Protein AF-A0A954LQG8-F1 (afdb_monomer_lite)

pLDDT: mean 88.17, std 13.62, range [34.66, 97.75]

Radius of gyration: 17.85 Å; chains: 1; bounding box: 44×26×46 Å

Sequence (98 aa):
KLLAVPELRARYLANVREIAEESLDWKTLGPQIAKMRKQILTDVKADTRKLASFDEFLAATATSPPEKEQSRHMPLRTFAEKRRAYLLKAVDQKPTQK

Foldseek 3Di:
DQCVDPVSVLVVLVVLLCCLVPVLPCVRVLVVLVVVCVVCLVVLQPDPPDPDDSVLVCQQSPSDPDPDPPRPDDRSNNCSVVVSVVSVVVSPPDDPDD

Secondary structure (DSSP, 8-state):
-GGGSHHHHHHHHHHHHHIIIIIS-HHHHHHHHHHHHHHHHHHHHH-SS-SS-HHHHHHHT-SSPPSS---SS--HHHHHHHHHHHHHHHHHS-----

Structure (mmCIF, N/CA/C/O backbone):
data_AF-A0A954LQG8-F1
#
_entry.id   AF-A0A954LQG8-F1
#
loop_
_atom_site.group_PDB
_atom_site.id
_atom_site.type_symbol
_atom_site.label_atom_id
_atom_site.label_alt_id
_atom_site.label_comp_id
_atom_site.label_asym_id
_atom_site.label_entity_id
_atom_site.label_seq_id
_atom_site.pdbx_PDB_ins_code
_atom_site.Cartn_x
_atom_site.Cartn_y
_atom_site.Cartn_z
_atom_site.occupancy
_atom_site.B_iso_or_equiv
_atom_site.auth_seq_id
_atom_site.auth_comp_id
_atom_site.auth_asym_id
_atom_site.auth_atom_id
_atom_site.pdbx_PDB_model_num
ATOM 1 N N . LYS A 1 1 ? -18.159 -15.945 18.632 1.00 76.81 1 LYS A N 1
ATOM 2 C CA . LYS A 1 1 ? -18.095 -14.761 17.733 1.00 76.81 1 LYS A CA 1
ATOM 3 C C . LYS A 1 1 ? -17.238 -13.686 18.406 1.00 76.81 1 LYS A C 1
ATOM 5 O O . LYS A 1 1 ? -17.694 -13.133 19.392 1.00 76.81 1 LYS A O 1
ATOM 10 N N . LEU A 1 2 ? -16.021 -13.409 17.919 1.00 87.56 2 LEU A N 1
ATOM 11 C CA . LEU A 1 2 ? -15.086 -12.465 18.564 1.00 87.56 2 LEU A CA 1
ATOM 12 C C . LEU A 1 2 ? -15.599 -11.012 18.523 1.00 87.56 2 LEU A C 1
ATOM 14 O O . LEU A 1 2 ? -15.651 -10.336 19.539 1.00 87.56 2 LEU A O 1
ATOM 18 N N . LEU A 1 3 ? -16.077 -10.568 17.356 1.00 91.44 3 LEU A N 1
ATOM 19 C CA . LEU A 1 3 ? -16.569 -9.199 17.135 1.00 91.44 3 LEU A CA 1
ATOM 20 C C . LEU A 1 3 ? -17.959 -8.919 17.734 1.00 91.44 3 LEU A C 1
ATOM 22 O O . LEU A 1 3 ? -18.466 -7.807 17.608 1.00 91.44 3 LEU A O 1
ATOM 26 N N . ALA A 1 4 ? -18.591 -9.921 18.351 1.00 93.25 4 ALA A N 1
ATOM 27 C CA . ALA A 1 4 ? -19.833 -9.732 19.098 1.00 93.25 4 ALA A CA 1
ATOM 28 C C . ALA A 1 4 ? -19.572 -9.187 20.513 1.00 93.25 4 ALA A C 1
ATOM 30 O O . ALA A 1 4 ? -20.465 -8.588 21.101 1.00 93.25 4 ALA A O 1
ATOM 31 N N . VAL A 1 5 ? -18.356 -9.371 21.045 1.00 95.62 5 VAL A N 1
ATOM 32 C CA . VAL A 1 5 ? -17.941 -8.813 22.336 1.0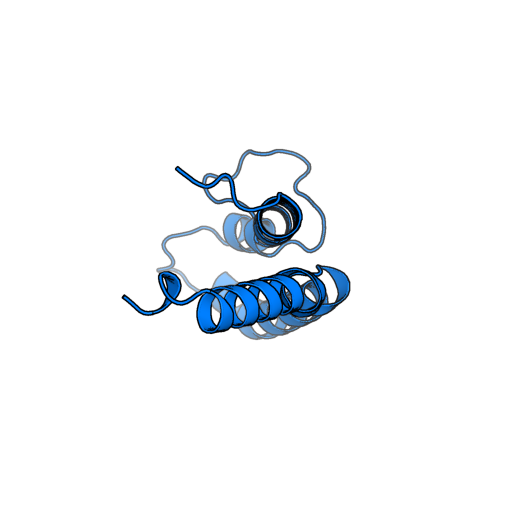0 95.62 5 VAL A CA 1
ATOM 33 C C . VAL A 1 5 ? -17.546 -7.343 22.126 1.00 95.62 5 VAL A C 1
ATOM 35 O O . VAL A 1 5 ? -16.638 -7.088 21.326 1.00 95.62 5 VAL A O 1
ATOM 38 N N . PRO A 1 6 ? -18.185 -6.371 22.812 1.00 92.81 6 PRO A N 1
ATOM 39 C CA . PRO A 1 6 ? -17.956 -4.943 22.573 1.00 92.81 6 PRO A CA 1
ATOM 40 C C . PRO A 1 6 ? -16.492 -4.512 22.707 1.00 92.81 6 PRO A C 1
ATOM 42 O O . PRO A 1 6 ? -15.983 -3.794 21.849 1.00 92.81 6 PRO A O 1
ATOM 45 N N . GLU A 1 7 ? -15.794 -5.006 23.729 1.00 92.88 7 GLU A N 1
ATOM 46 C CA . GLU A 1 7 ? -14.389 -4.669 23.991 1.00 92.88 7 GLU A CA 1
ATOM 47 C C . GLU A 1 7 ? -13.456 -5.175 22.882 1.00 92.88 7 GLU A C 1
ATOM 49 O O . GLU A 1 7 ? -12.608 -4.439 22.375 1.00 92.88 7 GLU A O 1
ATOM 54 N N . LEU A 1 8 ? -13.653 -6.419 22.434 1.00 94.75 8 LEU A N 1
ATOM 55 C CA . LEU A 1 8 ? -12.852 -7.010 21.358 1.00 94.75 8 LEU A CA 1
ATOM 56 C C . LEU A 1 8 ? -13.133 -6.338 20.013 1.00 94.75 8 LEU A C 1
ATOM 58 O O . LEU A 1 8 ? -12.219 -6.154 19.207 1.00 94.75 8 LEU A O 1
ATOM 62 N N . ARG A 1 9 ? -14.383 -5.925 19.777 1.00 93.44 9 ARG A N 1
ATOM 63 C CA . ARG A 1 9 ? -14.748 -5.129 18.603 1.00 93.44 9 ARG A CA 1
ATOM 64 C C . ARG A 1 9 ? -14.076 -3.756 18.627 1.00 93.44 9 ARG A C 1
ATOM 66 O O . ARG A 1 9 ? -13.555 -3.339 17.596 1.00 93.44 9 ARG A O 1
ATOM 73 N N . ALA A 1 10 ? -14.071 -3.073 19.771 1.00 93.06 10 ALA A N 1
ATOM 74 C CA . ALA A 1 10 ? -13.415 -1.776 19.915 1.00 93.06 10 ALA A CA 1
ATOM 75 C C . ALA A 1 10 ? -11.909 -1.882 19.631 1.00 93.06 10 ALA A C 1
ATOM 77 O O . ALA A 1 10 ? -11.383 -1.118 18.822 1.00 93.06 10 ALA A O 1
ATOM 78 N N . ARG A 1 11 ? -11.240 -2.895 20.199 1.00 94.94 11 ARG A N 1
ATOM 79 C CA . ARG A 1 11 ? -9.816 -3.159 19.939 1.00 94.94 11 ARG A CA 1
ATOM 80 C C . ARG A 1 11 ? -9.535 -3.464 18.467 1.00 94.94 11 ARG A C 1
ATOM 82 O O . ARG A 1 11 ? -8.571 -2.956 17.908 1.00 94.94 11 ARG A O 1
ATOM 89 N N . TYR A 1 12 ? -10.388 -4.255 17.819 1.00 95.62 12 TYR A N 1
ATOM 90 C CA . TYR A 1 12 ? -10.261 -4.526 16.387 1.00 95.62 12 TYR A CA 1
ATOM 91 C C . TYR A 1 12 ? -10.358 -3.243 15.548 1.00 95.62 12 TYR A C 1
ATOM 93 O O . TYR A 1 12 ? -9.531 -3.026 14.667 1.00 95.62 12 TYR A O 1
ATOM 101 N N . LEU A 1 13 ? -11.339 -2.380 15.831 1.00 95.38 13 LEU A N 1
ATOM 102 C CA . LEU A 1 13 ? -11.513 -1.121 15.102 1.00 95.38 13 LEU A CA 1
ATOM 103 C C . LEU A 1 13 ? -10.354 -0.142 15.336 1.00 95.38 13 LEU A C 1
ATOM 105 O O . LEU A 1 13 ? -9.977 0.559 14.400 1.00 95.38 13 LEU A O 1
ATOM 109 N N . ALA A 1 14 ? -9.753 -0.139 16.530 1.00 95.25 14 ALA A N 1
ATOM 110 C CA . ALA A 1 14 ? -8.528 0.615 16.800 1.00 95.25 14 ALA A CA 1
ATOM 111 C C . ALA A 1 14 ? -7.363 0.141 15.911 1.00 95.25 14 ALA A C 1
ATOM 113 O O . ALA A 1 14 ? -6.756 0.957 15.227 1.00 95.25 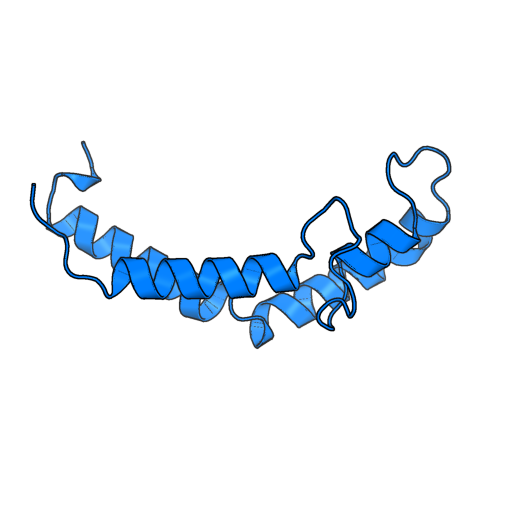14 ALA A O 1
ATOM 114 N N . ASN A 1 15 ? -7.133 -1.173 15.808 1.00 96.50 15 ASN A N 1
ATOM 115 C CA . ASN A 1 15 ? -6.096 -1.716 14.920 1.00 96.50 15 ASN A CA 1
ATOM 116 C C . ASN A 1 15 ? -6.376 -1.388 13.439 1.00 96.50 15 ASN A C 1
ATOM 118 O O . ASN A 1 15 ? -5.466 -1.096 12.670 1.00 96.50 15 ASN A O 1
ATOM 122 N N . VAL A 1 16 ? -7.644 -1.439 13.010 1.00 96.44 16 VAL A N 1
ATOM 123 C CA . VAL A 1 16 ? -8.024 -1.074 11.631 1.00 96.44 16 VAL A CA 1
ATOM 124 C C . VAL A 1 16 ? -7.734 0.399 11.349 1.00 96.44 16 VAL A C 1
ATOM 126 O O . VAL A 1 16 ? -7.299 0.728 10.243 1.00 96.44 16 VAL A O 1
ATOM 129 N N . ARG A 1 17 ? -7.961 1.274 12.334 1.00 96.31 17 ARG A N 1
ATOM 130 C CA . ARG A 1 17 ? -7.618 2.694 12.248 1.00 96.31 17 ARG A CA 1
ATOM 131 C C . ARG A 1 17 ? -6.118 2.891 12.065 1.00 96.31 17 ARG A C 1
ATOM 133 O O . ARG A 1 17 ? -5.729 3.547 11.110 1.00 96.31 17 ARG A O 1
ATOM 140 N N . GLU A 1 18 ? -5.308 2.256 12.906 1.00 97.06 18 GLU A N 1
ATOM 141 C CA . GLU A 1 18 ? -3.842 2.305 12.840 1.00 97.06 18 GLU A CA 1
ATOM 142 C C . GLU A 1 18 ? -3.325 1.846 11.467 1.00 97.06 18 GLU A C 1
ATOM 144 O O . GLU A 1 18 ? -2.558 2.546 10.811 1.00 97.06 18 GLU A O 1
ATOM 149 N N . ILE A 1 19 ? -3.843 0.730 10.941 1.00 96.31 19 ILE A N 1
ATOM 150 C CA . ILE A 1 19 ? -3.504 0.260 9.588 1.00 96.31 19 ILE A CA 1
ATOM 151 C C . ILE A 1 19 ? -3.856 1.314 8.527 1.00 96.31 19 ILE A C 1
ATOM 153 O O . ILE A 1 19 ? -3.084 1.538 7.592 1.00 96.31 19 ILE A O 1
ATOM 157 N N . ALA A 1 20 ? -5.021 1.956 8.635 1.00 96.69 20 ALA A N 1
ATOM 158 C CA . ALA A 1 20 ? -5.441 2.972 7.675 1.00 96.69 20 ALA A CA 1
ATOM 159 C C . ALA A 1 20 ? -4.604 4.260 7.773 1.00 96.69 20 ALA A C 1
ATOM 161 O O . ALA A 1 20 ? -4.306 4.875 6.746 1.00 96.69 20 ALA A O 1
ATOM 162 N N . GLU A 1 21 ? -4.233 4.675 8.981 1.00 95.88 21 GLU A N 1
ATOM 163 C CA . GLU A 1 21 ? -3.481 5.905 9.236 1.00 95.88 21 GLU A CA 1
ATOM 164 C C . GLU A 1 21 ? -1.993 5.749 8.918 1.00 95.88 21 GLU A C 1
ATOM 166 O O . GLU A 1 21 ? -1.429 6.646 8.296 1.00 95.88 21 GLU A O 1
ATOM 171 N N . GLU A 1 22 ? -1.386 4.613 9.263 1.00 95.25 22 GLU A N 1
ATOM 172 C CA . GLU A 1 22 ? 0.067 4.429 9.209 1.00 95.25 22 GLU A CA 1
ATOM 173 C C . GLU A 1 22 ? 0.523 3.536 8.051 1.00 95.25 22 GLU A C 1
ATOM 175 O O . GLU A 1 22 ? 1.470 3.868 7.334 1.00 95.25 22 GLU A O 1
ATOM 180 N N . SER A 1 23 ? -0.149 2.399 7.840 1.00 94.62 23 SER A N 1
ATOM 181 C CA . SER A 1 23 ? 0.288 1.396 6.853 1.00 94.62 23 SER A CA 1
ATOM 182 C C . SER A 1 23 ? -0.203 1.692 5.435 1.00 94.62 23 SER A C 1
ATOM 184 O O . SER A 1 23 ? 0.488 1.384 4.465 1.00 94.62 23 SER A O 1
ATOM 186 N N . LEU A 1 24 ? -1.404 2.266 5.297 1.00 96.38 24 LEU A N 1
ATOM 187 C CA . LEU A 1 24 ? -1.998 2.619 4.000 1.00 96.38 24 LEU A CA 1
ATOM 188 C C . LEU A 1 24 ? -1.767 4.081 3.592 1.00 96.38 24 LEU A C 1
ATOM 190 O O . LEU A 1 24 ? -2.229 4.482 2.521 1.00 96.38 24 LEU A O 1
ATOM 194 N N . ASP A 1 25 ? -1.074 4.887 4.402 1.00 95.81 25 ASP A N 1
ATOM 195 C CA . ASP A 1 25 ? -0.640 6.212 3.959 1.00 95.81 25 ASP A CA 1
ATOM 196 C C . ASP A 1 25 ? 0.365 6.065 2.808 1.00 95.81 25 ASP A C 1
ATOM 198 O O . ASP A 1 25 ? 1.377 5.371 2.896 1.00 95.81 25 ASP A O 1
ATOM 202 N N . TRP A 1 26 ? 0.105 6.747 1.693 1.00 95.00 26 TRP A N 1
ATOM 203 C CA . TRP A 1 26 ? 1.002 6.717 0.546 1.00 95.00 26 TRP A CA 1
ATOM 204 C C . TRP A 1 26 ? 2.388 7.286 0.864 1.00 95.00 26 TRP A C 1
ATOM 206 O O . TRP A 1 26 ? 3.373 6.897 0.232 1.00 95.00 26 TRP A O 1
ATOM 216 N N . LYS A 1 27 ? 2.493 8.172 1.861 1.00 94.56 27 LYS A N 1
ATOM 217 C CA . LYS A 1 27 ? 3.782 8.709 2.315 1.00 94.56 27 LYS A CA 1
ATOM 218 C C . LYS A 1 27 ? 4.700 7.623 2.881 1.00 94.56 27 LYS A C 1
ATOM 220 O O . LYS A 1 27 ? 5.913 7.729 2.713 1.00 94.56 27 LYS A O 1
ATOM 225 N N . THR A 1 28 ? 4.145 6.587 3.510 1.00 94.38 28 THR A N 1
ATOM 226 C CA . THR A 1 28 ? 4.906 5.464 4.079 1.00 94.38 28 THR A CA 1
ATOM 227 C C . THR A 1 28 ? 5.023 4.312 3.079 1.00 94.38 28 THR A C 1
ATOM 229 O O . THR A 1 28 ? 6.118 3.789 2.853 1.00 94.38 28 THR A O 1
ATOM 232 N N . LEU A 1 29 ? 3.920 3.957 2.416 1.00 95.38 29 LEU A N 1
ATOM 233 C CA . LEU A 1 29 ? 3.842 2.815 1.504 1.00 95.38 29 LEU A CA 1
ATOM 234 C C . LEU A 1 29 ? 4.524 3.073 0.148 1.00 95.38 29 LEU A C 1
ATOM 236 O O . LEU A 1 29 ? 5.190 2.188 -0.396 1.00 95.38 29 LEU A O 1
ATOM 240 N N . GLY A 1 30 ? 4.398 4.286 -0.395 1.00 95.19 30 GLY A N 1
ATOM 241 C CA . GLY A 1 30 ? 4.922 4.659 -1.712 1.00 95.19 30 GLY A CA 1
ATOM 242 C C . GLY A 1 30 ? 6.435 4.438 -1.863 1.00 95.19 30 GLY A C 1
ATOM 243 O O . GLY A 1 30 ? 6.850 3.777 -2.821 1.00 95.19 30 GLY A O 1
ATOM 244 N N . PRO A 1 31 ? 7.281 4.910 -0.924 1.00 96.00 31 PRO A N 1
ATOM 245 C CA . PRO A 1 31 ? 8.723 4.657 -0.957 1.00 96.00 31 PRO A CA 1
ATOM 246 C C . PRO A 1 31 ? 9.094 3.167 -0.927 1.00 96.00 31 PRO A C 1
ATOM 248 O O . PRO A 1 31 ? 10.035 2.755 -1.609 1.00 96.00 31 PRO A O 1
ATOM 251 N N . GLN A 1 32 ? 8.348 2.344 -0.182 1.00 96.00 32 GLN A N 1
ATOM 252 C CA . GLN A 1 32 ? 8.590 0.899 -0.111 1.00 96.00 32 GLN A CA 1
ATOM 253 C C . GLN A 1 32 ? 8.280 0.221 -1.449 1.00 96.00 32 GLN A C 1
ATOM 255 O O . GLN A 1 32 ? 9.101 -0.546 -1.953 1.00 96.00 32 GLN A O 1
ATOM 260 N N . ILE A 1 33 ? 7.149 0.564 -2.074 1.00 96.12 33 ILE A N 1
ATOM 261 C CA . ILE A 1 33 ? 6.794 0.072 -3.414 1.00 96.12 33 ILE A CA 1
ATOM 262 C C . ILE A 1 33 ? 7.850 0.497 -4.436 1.00 96.12 33 ILE A C 1
ATOM 264 O O . ILE A 1 33 ? 8.296 -0.330 -5.230 1.00 96.12 33 ILE A O 1
ATOM 268 N N . ALA A 1 34 ? 8.299 1.754 -4.404 1.00 95.88 34 ALA A N 1
ATOM 269 C CA . ALA A 1 34 ? 9.332 2.244 -5.314 1.00 95.88 34 ALA A CA 1
ATOM 270 C C . ALA A 1 34 ? 10.658 1.479 -5.151 1.00 95.88 34 ALA A C 1
ATOM 272 O O . ALA A 1 34 ? 11.293 1.122 -6.147 1.00 95.88 34 ALA A O 1
ATOM 273 N N . LYS A 1 35 ? 11.051 1.174 -3.906 1.00 96.88 35 LYS A N 1
ATOM 274 C CA . LYS A 1 35 ? 12.229 0.351 -3.604 1.00 96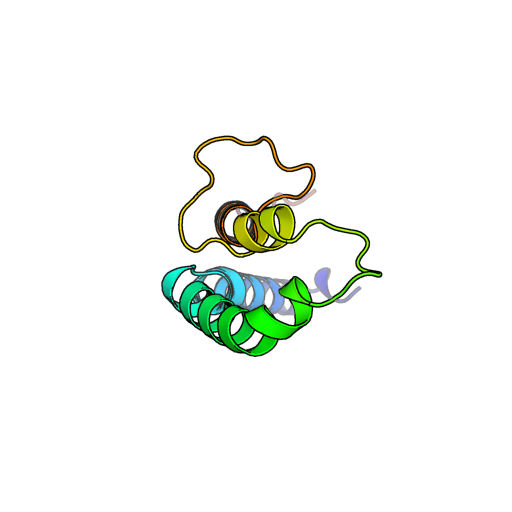.88 35 LYS A CA 1
ATOM 275 C C . LYS A 1 35 ? 12.088 -1.059 -4.183 1.00 96.88 35 LYS A C 1
ATOM 277 O O . LYS A 1 35 ? 12.967 -1.481 -4.930 1.00 96.88 35 LYS A O 1
ATOM 282 N N . MET A 1 36 ? 10.982 -1.751 -3.903 1.00 96.94 36 MET A N 1
ATOM 283 C CA . MET A 1 36 ? 10.737 -3.110 -4.411 1.00 96.94 36 MET A CA 1
ATOM 284 C C . MET A 1 36 ? 10.674 -3.137 -5.940 1.00 96.94 36 MET A C 1
ATOM 286 O O . MET A 1 36 ? 11.325 -3.964 -6.574 1.00 96.94 36 MET A O 1
ATOM 290 N N . ARG A 1 37 ? 9.966 -2.173 -6.545 1.00 95.69 37 ARG A N 1
ATOM 291 C CA . ARG A 1 37 ? 9.894 -1.991 -8.000 1.00 95.69 37 ARG A CA 1
ATOM 292 C C . ARG A 1 37 ? 11.286 -1.874 -8.606 1.00 95.69 37 ARG A C 1
ATOM 294 O O . ARG A 1 37 ? 11.554 -2.523 -9.609 1.00 95.69 37 ARG A O 1
ATOM 301 N N . LYS A 1 38 ? 12.167 -1.065 -8.009 1.00 96.75 38 LYS A N 1
ATOM 302 C CA . LYS A 1 38 ? 13.541 -0.883 -8.496 1.00 96.75 38 LYS A CA 1
ATOM 303 C C . LYS A 1 38 ? 14.334 -2.191 -8.477 1.00 96.75 38 LYS A C 1
ATOM 305 O O . LYS A 1 38 ? 15.118 -2.411 -9.392 1.00 96.75 38 LYS A O 1
ATOM 310 N N . GLN A 1 39 ? 14.129 -3.038 -7.467 1.00 97.75 39 GLN A N 1
ATOM 311 C CA . GLN A 1 39 ? 14.865 -4.297 -7.318 1.00 97.75 39 GLN A CA 1
ATOM 312 C C . GLN A 1 39 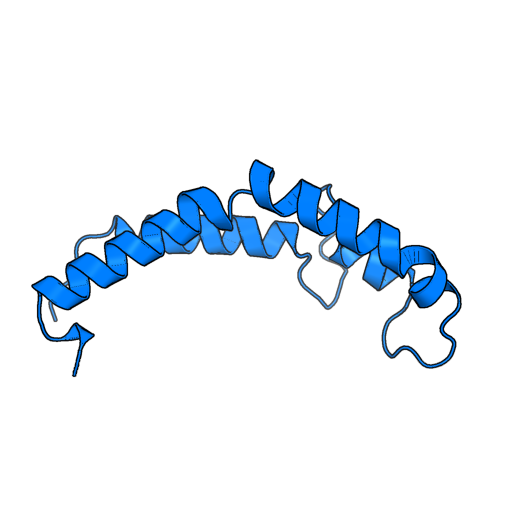? 14.525 -5.321 -8.407 1.00 97.75 39 GLN A C 1
ATOM 314 O O . GLN A 1 39 ? 15.422 -6.028 -8.842 1.00 97.75 39 GLN A O 1
ATOM 319 N N . ILE A 1 40 ? 13.270 -5.376 -8.865 1.00 96.31 40 ILE A N 1
ATOM 320 C CA . ILE A 1 40 ? 12.808 -6.379 -9.846 1.00 96.31 40 ILE A CA 1
ATOM 321 C C . ILE A 1 40 ? 12.617 -5.817 -11.262 1.00 96.31 40 ILE A C 1
ATOM 323 O O . ILE A 1 40 ? 12.192 -6.533 -12.165 1.00 96.31 40 ILE A O 1
ATOM 327 N N . LEU A 1 41 ? 12.887 -4.525 -11.476 1.00 95.81 41 LEU A N 1
ATOM 328 C CA . LEU A 1 41 ? 12.558 -3.826 -12.723 1.00 95.81 41 LEU A CA 1
ATOM 329 C C . LEU A 1 41 ? 13.192 -4.490 -13.953 1.00 95.81 41 LEU A C 1
ATOM 331 O O . LEU A 1 41 ? 12.535 -4.653 -14.981 1.00 95.81 41 LEU A O 1
ATOM 335 N N . THR A 1 42 ? 14.474 -4.842 -13.850 1.00 96.25 42 THR A N 1
ATOM 336 C CA . THR A 1 42 ? 15.241 -5.465 -14.936 1.00 96.25 42 THR A CA 1
ATOM 337 C C . THR A 1 42 ? 14.726 -6.859 -15.250 1.00 96.25 42 THR A C 1
ATOM 339 O O . THR A 1 42 ? 14.555 -7.191 -16.422 1.00 96.25 42 THR A O 1
ATOM 342 N N . ASP A 1 43 ? 14.400 -7.625 -14.214 1.00 95.62 43 ASP A N 1
ATOM 343 C CA . ASP A 1 43 ? 13.958 -9.011 -14.336 1.00 95.62 43 ASP A CA 1
ATOM 344 C C . ASP A 1 43 ? 12.572 -9.066 -14.980 1.00 95.62 43 ASP A C 1
ATOM 346 O O . ASP A 1 43 ? 12.363 -9.788 -15.953 1.00 95.62 43 ASP A O 1
ATOM 350 N N . VAL A 1 44 ? 11.649 -8.200 -14.541 1.00 95.50 44 VAL A N 1
ATOM 351 C CA . VAL A 1 44 ? 10.316 -8.076 -15.153 1.00 95.50 44 VAL A CA 1
ATOM 352 C C . VAL A 1 44 ? 10.422 -7.605 -16.605 1.00 95.50 44 VAL A C 1
ATOM 354 O O . VAL A 1 44 ? 9.651 -8.055 -17.454 1.00 95.50 44 VAL A O 1
ATOM 357 N N . LYS A 1 45 ? 11.370 -6.720 -16.942 1.00 95.50 45 LYS A N 1
ATOM 358 C CA . LYS A 1 45 ? 11.573 -6.290 -18.334 1.00 95.50 45 LYS A CA 1
ATOM 359 C C . LYS A 1 45 ? 12.057 -7.445 -19.217 1.00 95.50 45 LYS A C 1
ATOM 361 O O . LYS A 1 45 ? 11.534 -7.599 -20.320 1.00 95.50 45 LYS A O 1
ATOM 366 N N . ALA A 1 46 ? 13.008 -8.239 -18.728 1.00 96.00 46 ALA A N 1
ATOM 367 C CA . ALA A 1 46 ? 13.617 -9.352 -19.457 1.00 96.00 46 ALA A CA 1
ATOM 368 C C . ALA A 1 46 ? 12.729 -10.608 -19.540 1.00 96.00 46 ALA A C 1
ATOM 370 O O . ALA A 1 46 ? 12.928 -11.432 -20.431 1.00 96.00 46 ALA A O 1
ATOM 371 N N . ASP A 1 47 ? 11.748 -10.759 -18.647 1.00 94.75 47 ASP A N 1
ATOM 372 C CA . ASP A 1 47 ? 10.853 -11.918 -18.625 1.00 94.75 47 ASP A CA 1
ATOM 373 C C . ASP A 1 47 ? 10.017 -12.027 -19.917 1.00 94.75 47 ASP A C 1
ATOM 375 O O . ASP A 1 47 ? 9.248 -11.131 -20.263 1.00 94.75 47 ASP A O 1
ATOM 379 N N . THR A 1 48 ? 10.143 -13.142 -20.634 1.00 92.75 48 THR A N 1
ATOM 380 C CA . THR A 1 48 ? 9.403 -13.423 -21.878 1.00 92.75 48 THR A CA 1
ATOM 381 C C . THR A 1 48 ? 8.147 -14.273 -21.665 1.00 92.75 48 THR A C 1
ATOM 383 O O . THR A 1 48 ? 7.391 -14.482 -22.611 1.00 92.75 48 THR A O 1
ATOM 386 N N . ARG A 1 49 ? 7.905 -14.760 -20.441 1.00 92.62 49 ARG A N 1
ATOM 387 C CA . ARG A 1 49 ? 6.774 -15.631 -20.071 1.00 92.62 49 ARG A CA 1
ATOM 388 C C . ARG A 1 49 ? 5.766 -14.971 -19.123 1.00 92.62 49 ARG A C 1
ATOM 390 O O . ARG A 1 49 ? 4.799 -15.619 -18.727 1.00 92.62 49 ARG A O 1
ATOM 397 N N . LYS A 1 50 ? 5.963 -13.701 -18.761 1.00 87.12 50 LYS A N 1
ATOM 398 C CA . LYS A 1 50 ? 5.023 -12.930 -17.934 1.00 87.12 50 LYS A CA 1
ATOM 399 C C . LYS A 1 50 ? 3.642 -12.790 -18.587 1.00 87.12 50 LYS A C 1
ATOM 401 O O . LYS A 1 50 ? 3.522 -12.552 -19.784 1.00 87.12 50 LYS A O 1
ATOM 406 N N . LEU A 1 51 ? 2.598 -12.892 -17.761 1.00 87.19 51 LEU A N 1
ATOM 407 C CA . LEU A 1 51 ? 1.195 -12.757 -18.182 1.00 87.19 51 LEU A CA 1
ATOM 408 C C . LEU A 1 51 ? 0.775 -11.304 -18.452 1.00 87.19 51 LEU A C 1
ATOM 410 O O . LEU A 1 51 ? -0.191 -11.075 -19.172 1.00 87.19 51 LEU A O 1
ATOM 414 N N . ALA A 1 52 ? 1.479 -10.341 -17.856 1.00 86.31 52 ALA A N 1
ATOM 415 C CA . ALA A 1 52 ? 1.239 -8.913 -18.021 1.00 86.31 52 ALA A CA 1
ATOM 416 C C . ALA A 1 52 ? 2.433 -8.254 -18.718 1.00 86.31 52 ALA A C 1
ATOM 418 O O . ALA A 1 52 ? 3.581 -8.675 -18.559 1.00 86.31 52 ALA A O 1
ATOM 419 N N . SER A 1 53 ? 2.168 -7.201 -19.479 1.00 91.00 53 SER A N 1
ATOM 420 C CA . SER A 1 53 ? 3.198 -6.407 -20.143 1.00 91.00 53 SER A CA 1
ATOM 421 C C . SER A 1 53 ? 4.061 -5.627 -19.142 1.00 91.00 53 SER A C 1
ATOM 423 O O . SER A 1 53 ? 3.690 -5.388 -17.990 1.00 91.00 53 SER A O 1
ATOM 425 N N . PHE A 1 54 ? 5.244 -5.197 -19.593 1.00 91.94 54 PHE A N 1
ATOM 426 C CA . PHE A 1 54 ? 6.109 -4.341 -18.780 1.00 91.94 54 PHE A CA 1
ATOM 427 C C . PHE A 1 54 ? 5.447 -2.987 -18.475 1.00 91.94 54 PHE A C 1
ATOM 429 O O . PHE A 1 54 ? 5.546 -2.502 -17.352 1.00 91.94 54 PHE A O 1
ATOM 436 N N . ASP A 1 55 ? 4.711 -2.412 -19.427 1.00 90.88 55 ASP A N 1
ATOM 437 C CA . ASP A 1 55 ? 4.020 -1.133 -19.236 1.00 90.88 55 ASP A CA 1
ATOM 438 C C . ASP A 1 55 ? 2.878 -1.240 -18.216 1.00 90.88 55 ASP A C 1
ATOM 440 O O . ASP A 1 55 ? 2.723 -0.354 -17.373 1.00 90.88 55 ASP A O 1
ATOM 444 N N . GLU A 1 56 ? 2.140 -2.357 -18.200 1.00 90.50 56 GLU A N 1
ATOM 445 C CA . GLU A 1 56 ? 1.143 -2.638 -17.156 1.00 90.50 56 GLU A CA 1
ATOM 446 C C . GLU A 1 56 ? 1.788 -2.726 -15.769 1.00 90.50 56 GLU A C 1
ATOM 448 O O . GLU A 1 56 ? 1.245 -2.189 -14.802 1.00 90.50 56 GLU A O 1
ATOM 453 N N . PHE A 1 57 ? 2.977 -3.327 -15.659 1.00 92.31 57 PHE A N 1
ATOM 454 C CA . PHE A 1 57 ? 3.742 -3.330 -14.410 1.00 92.31 57 PHE A CA 1
ATOM 455 C C . PHE A 1 57 ? 4.152 -1.912 -13.974 1.00 92.31 57 PHE A C 1
ATOM 457 O O . PHE A 1 57 ? 3.992 -1.555 -12.799 1.00 92.31 57 PHE A O 1
ATOM 464 N N . LEU A 1 58 ? 4.650 -1.079 -14.899 1.00 92.44 58 LEU A N 1
ATOM 465 C CA . LEU A 1 58 ? 5.033 0.308 -14.603 1.00 92.44 58 LEU A CA 1
ATOM 466 C C . LEU A 1 58 ? 3.835 1.142 -14.140 1.00 92.44 58 LEU A C 1
ATOM 468 O O . LEU A 1 58 ? 3.983 1.932 -13.203 1.00 92.44 58 LEU A O 1
ATOM 472 N N . ALA A 1 59 ? 2.678 0.951 -14.778 1.00 90.75 59 ALA A N 1
ATOM 473 C CA . ALA A 1 59 ? 1.430 1.628 -14.445 1.00 90.75 59 ALA A CA 1
ATOM 474 C C . ALA A 1 59 ? 0.870 1.165 -13.091 1.00 90.75 59 ALA A C 1
ATOM 476 O O . ALA A 1 59 ? 0.497 1.995 -12.261 1.00 90.75 59 ALA A O 1
ATOM 477 N N . ALA A 1 60 ? 0.865 -0.144 -12.819 1.00 91.38 60 ALA A N 1
ATOM 478 C CA . ALA A 1 60 ? 0.355 -0.700 -11.564 1.00 91.38 60 ALA A CA 1
ATOM 479 C C . ALA A 1 60 ? 1.171 -0.253 -10.336 1.00 91.38 60 ALA A C 1
ATOM 481 O O . ALA A 1 60 ? 0.617 -0.076 -9.248 1.00 91.38 60 ALA A O 1
ATOM 482 N N . THR A 1 61 ? 2.479 -0.042 -10.518 1.00 93.31 61 THR A N 1
ATOM 483 C CA . THR A 1 61 ? 3.442 0.342 -9.469 1.00 93.31 61 THR A CA 1
ATOM 484 C C . THR A 1 61 ? 3.867 1.813 -9.547 1.00 93.31 61 THR A C 1
ATOM 486 O O . THR A 1 61 ? 4.899 2.199 -8.989 1.00 93.31 61 THR A O 1
ATOM 489 N N . ALA A 1 62 ? 3.131 2.645 -10.288 1.00 90.12 62 ALA A N 1
ATOM 490 C CA . ALA A 1 62 ? 3.445 4.059 -10.441 1.00 90.12 62 ALA A CA 1
ATOM 491 C C . ALA A 1 62 ? 3.293 4.824 -9.119 1.00 90.12 62 ALA A C 1
ATOM 493 O O . ALA A 1 62 ? 2.348 4.618 -8.356 1.00 90.12 62 ALA A O 1
ATOM 494 N N . THR A 1 63 ? 4.225 5.747 -8.868 1.00 85.12 63 THR A N 1
ATOM 495 C CA . THR A 1 63 ? 4.142 6.655 -7.717 1.00 85.12 63 THR A CA 1
ATOM 496 C C . THR A 1 63 ? 3.119 7.758 -7.943 1.00 85.12 63 THR A C 1
ATOM 498 O O . THR A 1 63 ? 2.503 8.232 -6.989 1.00 85.12 63 THR A O 1
ATOM 501 N N . SER A 1 64 ? 2.926 8.165 -9.194 1.00 78.75 64 SER A N 1
ATOM 502 C CA . SER A 1 64 ? 1.918 9.145 -9.586 1.00 78.75 64 SER A CA 1
ATOM 503 C C . SER A 1 64 ? 0.579 8.456 -9.846 1.00 78.75 64 SER A C 1
ATOM 505 O O . SER A 1 64 ? 0.569 7.318 -10.321 1.00 78.75 64 SER A O 1
ATOM 507 N N . PRO A 1 65 ? -0.551 9.117 -9.539 1.00 67.94 65 PRO A N 1
ATOM 508 C CA . PRO A 1 65 ? -1.852 8.614 -9.947 1.00 67.94 65 PRO A CA 1
ATOM 509 C C . PRO A 1 65 ? -1.887 8.470 -11.478 1.00 67.94 65 PRO A C 1
ATOM 511 O O . PRO A 1 65 ? -1.255 9.264 -12.179 1.00 67.94 65 PRO A O 1
ATOM 514 N N . PRO A 1 66 ? -2.585 7.453 -12.007 1.00 65.69 66 PRO A N 1
ATOM 515 C CA . PRO A 1 66 ? -2.701 7.275 -13.447 1.00 65.69 66 PRO A CA 1
ATOM 516 C C . PRO A 1 66 ? -3.426 8.479 -14.065 1.00 65.69 66 PRO A C 1
ATOM 518 O O . PRO A 1 66 ? -4.470 8.894 -13.567 1.00 65.69 66 PRO A O 1
ATOM 521 N N . GLU A 1 67 ? -2.917 9.013 -15.177 1.00 64.88 67 GLU A N 1
ATOM 522 C CA . GLU A 1 67 ? -3.620 10.061 -15.939 1.00 64.88 67 GLU A CA 1
ATOM 523 C C . GLU A 1 67 ? -4.916 9.537 -16.578 1.00 64.88 67 GLU A C 1
ATOM 525 O O . GLU A 1 67 ? -5.824 10.309 -16.883 1.00 64.88 67 GLU A O 1
ATOM 530 N N . LYS A 1 68 ? -5.016 8.216 -16.784 1.00 62.78 68 LYS A N 1
ATOM 531 C CA . LYS A 1 68 ? -6.184 7.543 -17.364 1.00 62.78 68 LYS A CA 1
ATOM 532 C C . LYS A 1 68 ? -6.434 6.205 -16.658 1.00 62.78 68 LYS A C 1
ATOM 534 O O . LYS A 1 68 ? -5.517 5.396 -16.530 1.00 62.78 68 LYS A O 1
ATOM 539 N N . GLU A 1 69 ? -7.676 5.930 -16.250 1.00 58.91 69 GLU A N 1
ATOM 540 C CA . GLU A 1 69 ? -8.121 4.623 -15.714 1.00 58.91 69 GLU A CA 1
ATOM 541 C C . GLU A 1 69 ? -8.235 3.568 -16.842 1.00 58.91 69 GLU A C 1
ATOM 543 O O . GLU A 1 69 ? -9.287 2.991 -17.088 1.00 58.91 69 GLU A O 1
ATOM 548 N N . GLN A 1 70 ? -7.158 3.350 -17.599 1.00 54.62 70 GLN A N 1
ATOM 549 C CA . GLN A 1 70 ? -7.143 2.457 -18.771 1.00 54.62 70 GLN A CA 1
ATOM 550 C C . GLN A 1 70 ? -6.594 1.061 -18.468 1.00 54.62 70 GLN A C 1
ATOM 552 O O . GLN A 1 70 ? -6.714 0.148 -19.281 1.00 54.62 70 GLN A O 1
ATOM 557 N N . SER A 1 71 ? -5.990 0.887 -17.296 1.00 61.81 71 SER A N 1
ATOM 558 C CA . SER A 1 71 ? -5.481 -0.398 -16.839 1.00 61.81 71 SER A CA 1
ATOM 559 C C . SER A 1 71 ? -6.633 -1.286 -16.365 1.00 61.81 71 SER A C 1
ATOM 561 O O . SER A 1 71 ? -7.439 -0.868 -15.534 1.00 61.81 71 SER A O 1
ATOM 563 N N . ARG A 1 72 ? -6.668 -2.549 -16.820 1.00 66.94 72 ARG A N 1
ATOM 564 C CA . ARG A 1 72 ? -7.559 -3.593 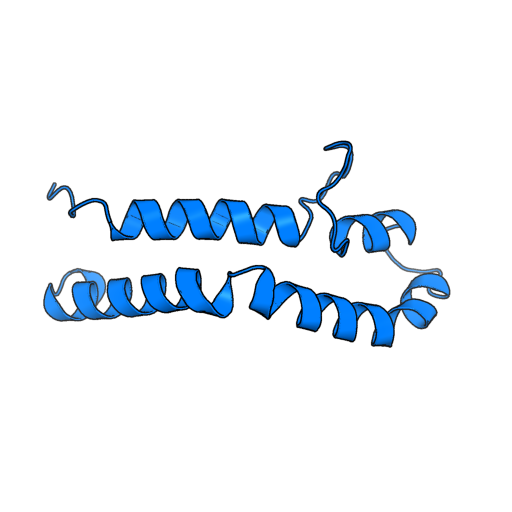-16.266 1.00 66.94 72 ARG A CA 1
ATOM 565 C C . ARG A 1 72 ? -7.350 -3.810 -14.763 1.00 66.94 72 ARG A C 1
ATOM 567 O O . ARG A 1 72 ? -8.230 -4.336 -14.088 1.00 66.94 72 ARG A O 1
ATOM 574 N N . HIS A 1 73 ? -6.191 -3.410 -14.246 1.00 72.50 73 HIS A N 1
ATOM 575 C CA . HIS A 1 73 ? -5.809 -3.547 -12.849 1.00 72.50 73 HIS A CA 1
ATOM 576 C C . HIS A 1 73 ? -5.750 -2.179 -12.159 1.00 72.50 73 HIS A C 1
ATOM 578 O O . HIS A 1 73 ? -5.140 -1.234 -12.658 1.00 72.50 73 HIS A O 1
ATOM 584 N N . MET A 1 74 ? -6.362 -2.069 -10.980 1.00 86.19 74 MET A N 1
ATOM 585 C CA . MET A 1 74 ? -6.269 -0.864 -10.154 1.00 86.19 74 MET A CA 1
ATOM 586 C C . MET A 1 74 ? -4.810 -0.642 -9.711 1.00 86.19 74 MET A C 1
ATOM 588 O O . MET A 1 74 ? -4.231 -1.555 -9.119 1.00 86.19 74 MET A O 1
ATOM 592 N N . PRO A 1 75 ? -4.214 0.544 -9.936 1.00 91.25 75 PRO A N 1
ATOM 593 C CA . PRO A 1 75 ? -2.874 0.840 -9.435 1.00 91.25 75 PRO A CA 1
ATOM 594 C C . PRO A 1 75 ? -2.804 0.800 -7.908 1.00 91.25 75 PRO A C 1
ATOM 596 O O . PRO A 1 75 ? -3.761 1.174 -7.221 1.00 91.25 75 PRO A O 1
ATOM 599 N N . LEU A 1 76 ? -1.645 0.409 -7.370 1.00 93.88 76 LEU A N 1
ATOM 600 C CA . LEU A 1 76 ? -1.447 0.242 -5.924 1.00 93.88 76 LEU A CA 1
ATOM 601 C C . LEU A 1 76 ? -1.726 1.530 -5.141 1.00 93.88 76 LEU A C 1
ATOM 603 O O . LEU A 1 76 ? -2.321 1.476 -4.065 1.00 93.88 76 LEU A O 1
ATOM 607 N N . ARG A 1 77 ? -1.364 2.688 -5.705 1.00 93.94 77 ARG A N 1
ATOM 608 C CA . ARG A 1 77 ? -1.671 3.996 -5.117 1.00 93.94 77 ARG A CA 1
ATOM 609 C C . ARG A 1 77 ? -3.166 4.228 -4.979 1.00 93.94 77 ARG A C 1
ATOM 611 O O . ARG A 1 77 ? -3.652 4.515 -3.889 1.00 93.94 77 ARG A O 1
ATOM 618 N N . THR A 1 78 ? -3.892 4.062 -6.080 1.00 92.69 78 THR A N 1
ATOM 619 C CA . THR A 1 78 ? -5.343 4.242 -6.118 1.00 92.69 78 THR A CA 1
ATOM 620 C C . THR A 1 78 ? -6.035 3.300 -5.137 1.00 92.69 78 THR A C 1
ATOM 622 O O . THR A 1 78 ? -6.962 3.717 -4.444 1.00 92.69 78 THR A O 1
ATOM 625 N N . PHE A 1 79 ? -5.569 2.052 -5.034 1.00 93.69 79 PHE A N 1
ATOM 626 C CA . PHE A 1 79 ? -6.066 1.107 -4.039 1.00 93.69 79 PHE A CA 1
ATOM 627 C C . PHE A 1 79 ? -5.822 1.597 -2.609 1.00 93.69 79 PHE A C 1
ATOM 629 O O . PHE A 1 79 ? -6.773 1.662 -1.830 1.00 93.69 79 PHE A O 1
ATOM 636 N N . ALA A 1 80 ? -4.582 1.961 -2.267 1.00 95.31 80 ALA A N 1
ATOM 637 C CA . ALA A 1 80 ? -4.220 2.401 -0.922 1.00 95.31 80 ALA A CA 1
ATOM 638 C C . ALA A 1 80 ? -5.042 3.625 -0.492 1.00 95.31 80 ALA A C 1
ATOM 640 O O . ALA A 1 80 ? -5.663 3.604 0.569 1.00 95.31 80 ALA A O 1
ATOM 641 N N . GLU A 1 81 ? -5.147 4.639 -1.354 1.00 94.94 81 GLU A N 1
ATOM 642 C CA . GLU A 1 81 ? -5.903 5.866 -1.083 1.00 94.94 81 GLU A CA 1
ATOM 643 C C . GLU A 1 81 ? -7.411 5.592 -0.927 1.00 94.94 81 GLU A C 1
ATOM 645 O O . GLU A 1 81 ? -8.011 5.987 0.080 1.00 94.94 81 GLU A O 1
ATOM 650 N N . LYS A 1 82 ? -8.031 4.862 -1.872 1.00 94.94 82 LYS A N 1
ATOM 651 C CA . LYS A 1 82 ? -9.467 4.520 -1.804 1.00 94.94 82 LYS A CA 1
ATOM 652 C C . LYS A 1 82 ? -9.772 3.650 -0.582 1.00 94.94 82 LYS A C 1
ATOM 654 O O . LYS A 1 82 ? -10.769 3.876 0.108 1.00 94.94 82 LYS A O 1
ATOM 659 N N . ARG A 1 83 ? -8.917 2.664 -0.284 1.00 95.69 83 ARG A N 1
ATOM 660 C CA . ARG A 1 83 ? -9.114 1.757 0.852 1.00 95.69 83 ARG A CA 1
ATOM 661 C C . ARG A 1 83 ? -8.930 2.475 2.180 1.00 95.69 83 ARG A C 1
ATOM 663 O O . ARG A 1 83 ? -9.764 2.291 3.063 1.00 95.69 83 ARG A O 1
ATOM 670 N N . ARG A 1 84 ? -7.907 3.321 2.303 1.00 96.31 84 ARG A N 1
ATOM 671 C CA . ARG A 1 84 ? -7.683 4.179 3.472 1.00 96.31 84 ARG A CA 1
ATOM 672 C C . ARG A 1 84 ? -8.900 5.051 3.760 1.00 96.31 84 ARG A C 1
ATOM 674 O O . ARG A 1 84 ? -9.419 5.014 4.872 1.00 96.31 84 ARG A O 1
ATOM 681 N N . ALA A 1 85 ? -9.398 5.773 2.754 1.00 96.19 85 ALA A N 1
ATOM 682 C CA . ALA A 1 85 ? -10.572 6.631 2.903 1.00 96.19 85 ALA A CA 1
ATOM 683 C C . ALA A 1 85 ? -11.814 5.845 3.360 1.00 96.19 85 ALA A C 1
ATOM 685 O O . ALA A 1 85 ? -12.538 6.283 4.254 1.00 96.19 85 ALA A O 1
ATOM 686 N N . TYR A 1 86 ? -12.037 4.659 2.784 1.00 96.31 86 TYR A N 1
ATOM 687 C CA . TYR A 1 86 ? -13.131 3.782 3.193 1.00 96.31 86 TYR A CA 1
ATOM 688 C C . TYR A 1 86 ? -12.997 3.320 4.651 1.00 96.31 86 TYR A C 1
ATOM 690 O O . TYR A 1 86 ? -13.975 3.369 5.393 1.00 96.31 86 TYR A O 1
ATOM 698 N N . LEU A 1 87 ? -11.809 2.865 5.062 1.00 95.94 87 LEU A N 1
ATOM 699 C CA . LEU A 1 87 ? -11.583 2.338 6.410 1.00 95.94 87 LEU A CA 1
ATOM 700 C C . LEU A 1 87 ? -11.740 3.421 7.477 1.00 95.94 87 LEU A C 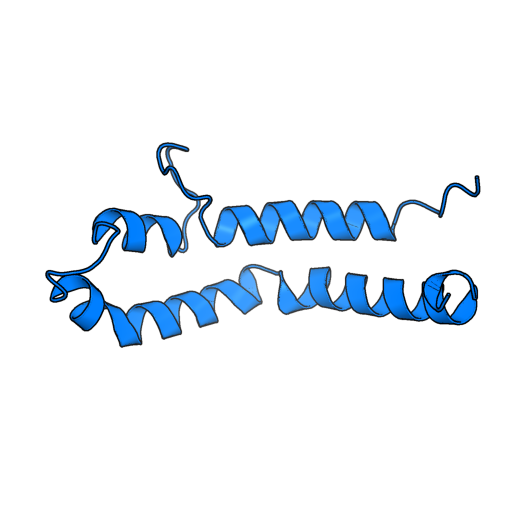1
ATOM 702 O O . LEU A 1 87 ? -12.434 3.182 8.459 1.00 95.94 87 LEU A O 1
ATOM 706 N N . LEU A 1 88 ? -11.181 4.612 7.255 1.00 95.62 88 LEU A N 1
ATOM 707 C CA . LEU A 1 88 ? -11.348 5.744 8.171 1.00 95.62 88 LEU A CA 1
ATOM 708 C C . LEU A 1 88 ? -12.827 6.101 8.337 1.00 95.62 88 LEU A C 1
ATOM 710 O O . LEU A 1 88 ? -13.338 6.127 9.453 1.00 95.62 88 LEU A O 1
ATOM 714 N N . LYS A 1 89 ? -13.557 6.226 7.221 1.00 95.62 89 LYS A N 1
ATOM 715 C CA . LYS A 1 89 ? -15.005 6.463 7.252 1.00 95.62 89 LYS A CA 1
ATOM 716 C C . LYS A 1 89 ? -15.759 5.362 8.007 1.00 95.62 89 LYS A C 1
ATOM 718 O O . LYS A 1 89 ? -16.674 5.668 8.763 1.00 95.62 89 LYS A O 1
ATOM 723 N N . ALA A 1 90 ? -15.403 4.096 7.802 1.00 91.62 90 ALA A N 1
ATOM 724 C CA . ALA A 1 90 ? -16.074 2.965 8.440 1.00 91.62 90 ALA A CA 1
ATOM 725 C C . ALA A 1 90 ? -15.793 2.866 9.949 1.00 91.62 90 ALA A C 1
ATOM 727 O O . ALA A 1 90 ? -16.657 2.400 10.689 1.00 91.62 90 ALA A O 1
ATOM 728 N N . VAL A 1 91 ? -14.608 3.284 10.404 1.00 91.75 91 VAL A N 1
ATOM 729 C CA . VAL A 1 91 ? -14.247 3.302 11.831 1.00 91.75 91 VAL A CA 1
ATOM 730 C C . VAL A 1 91 ? -14.834 4.527 12.545 1.00 91.75 91 VAL A C 1
ATOM 732 O O . VAL A 1 91 ? -15.202 4.424 13.714 1.00 91.75 91 VAL A O 1
ATOM 735 N N . ASP A 1 92 ? -14.970 5.661 11.852 1.00 83.38 92 ASP A N 1
ATOM 736 C CA . ASP A 1 92 ? -15.541 6.901 12.404 1.00 83.38 92 ASP A CA 1
ATOM 737 C C . ASP A 1 92 ? -17.065 6.888 12.502 1.00 83.38 92 ASP A C 1
ATOM 739 O O . ASP A 1 92 ? -17.662 7.540 13.363 1.00 83.38 92 ASP A O 1
ATOM 743 N N . GLN A 1 93 ? -17.722 6.134 11.625 1.00 73.19 93 GLN A N 1
ATOM 744 C CA . GLN A 1 93 ? -19.158 5.929 11.714 1.00 73.19 93 GLN A CA 1
ATOM 745 C C . GLN A 1 93 ? -19.475 5.044 12.927 1.00 73.19 93 GLN A C 1
ATOM 747 O O . GLN A 1 93 ? -19.096 3.874 12.983 1.00 73.19 93 GLN A O 1
ATOM 752 N N . LYS A 1 94 ? -20.194 5.614 13.910 1.00 55.22 94 LYS A N 1
ATOM 753 C CA . LYS A 1 94 ? -20.710 4.876 15.074 1.00 55.22 94 LYS A CA 1
ATOM 754 C C . LYS A 1 94 ? -21.412 3.598 14.603 1.00 55.22 94 LYS A C 1
ATOM 756 O O . LYS A 1 94 ? -22.139 3.645 13.609 1.00 55.22 94 LYS A O 1
ATOM 761 N N . PRO A 1 95 ? -21.244 2.470 15.312 1.00 54.31 95 PRO A N 1
ATOM 762 C CA . PRO A 1 95 ? -21.867 1.226 14.907 1.00 54.31 95 PRO A CA 1
ATOM 763 C C . PRO A 1 95 ? -23.386 1.396 14.942 1.00 54.31 95 PRO A C 1
ATOM 765 O O . PRO A 1 95 ? -23.971 1.534 16.014 1.00 54.31 95 PRO A O 1
ATOM 768 N N . THR A 1 96 ? -24.023 1.378 13.772 1.00 46.56 96 THR A N 1
ATOM 769 C CA . THR A 1 96 ? -25.471 1.226 13.650 1.00 46.56 96 THR A CA 1
ATOM 770 C C . THR A 1 96 ? -25.809 -0.138 14.242 1.00 46.56 96 THR A C 1
ATOM 772 O O . THR A 1 96 ? -25.554 -1.175 13.626 1.00 46.56 96 THR A O 1
ATOM 775 N N . GLN A 1 97 ? -26.265 -0.149 15.493 1.00 42.62 97 GLN A N 1
ATOM 776 C CA . GLN A 1 97 ? -26.824 -1.342 16.112 1.00 42.62 97 GLN A CA 1
ATOM 777 C C . GLN A 1 97 ? -28.087 -1.698 15.318 1.00 42.62 97 GLN A C 1
ATOM 779 O O . GLN A 1 97 ? -29.026 -0.906 15.262 1.00 42.62 97 GLN A O 1
ATOM 784 N N . LYS A 1 98 ? -28.046 -2.838 14.627 1.00 34.66 98 LYS A N 1
ATOM 785 C CA . LYS A 1 98 ? -29.236 -3.579 14.208 1.00 34.66 98 LYS A CA 1
ATOM 786 C C . LYS A 1 98 ? -29.505 -4.649 15.249 1.00 34.66 98 LYS A C 1
ATOM 788 O O . LYS A 1 98 ? -28.499 -5.220 15.734 1.00 34.66 98 LYS A O 1
#